Protein AF-A0A239HJ41-F1 (afdb_monomer_lite)

Secondary structure (DSSP, 8-state):
-EEEETTEEEE--TT------TTS-EEEE--SSSPP------SSS-HHHHHHHHS-PPPTTPPPPPPPHHHHHHHHHHGGGGT----SS-S--GGGG-----

pLDDT: mean 88.71, std 15.81, range [33.66, 98.0]

Foldseek 3Di:
DWKQWLNDIDDDDPPDDDDRDPPIDMDDDDPDPDDDDDDDDDPPDQVVVLCVQLHDDDDPPDDDDPDDPVSVVRSCVSQVVRVHDDDPCPPPPPVPPPDDDD

Radius of gyration: 16.05 Å; chains: 1; bounding box: 42×47×33 Å

Sequence (102 aa):
MTALVDGERFTLRPGESIFLPRRIPHQLLNETAEPARYLLLCTPSGFEGFLAAGGSVLPPGTEPRPVSREDIERMRSAAPDFGITILQDWPLDTTQSAIGPE

Structure (mmCIF, N/CA/C/O backbone):
data_AF-A0A239HJ41-F1
#
_entry.id   AF-A0A239HJ41-F1
#
loop_
_atom_site.group_PDB
_atom_site.id
_atom_site.type_symbol
_atom_site.label_atom_id
_atom_site.label_alt_id
_atom_site.label_comp_id
_atom_site.label_asym_id
_atom_site.label_entity_id
_atom_site.label_seq_id
_atom_site.pdbx_PDB_ins_code
_atom_site.Cartn_x
_atom_site.Cartn_y
_atom_site.Cartn_z
_atom_site.occupancy
_atom_site.B_iso_or_equiv
_atom_site.auth_seq_id
_atom_site.auth_comp_id
_atom_site.auth_asym_id
_atom_site.auth_atom_id
_atom_site.pdbx_PDB_model_num
ATOM 1 N N . MET A 1 1 ? 3.130 10.227 7.959 1.00 94.19 1 MET A N 1
ATOM 2 C CA . MET A 1 1 ? 2.319 9.404 7.032 1.00 94.19 1 MET A CA 1
ATOM 3 C C . MET A 1 1 ? 0.863 9.588 7.394 1.00 94.19 1 MET A C 1
ATOM 5 O O . MET A 1 1 ? 0.585 9.771 8.572 1.00 94.19 1 MET A O 1
ATOM 9 N N . THR A 1 2 ? -0.038 9.532 6.425 1.00 96.31 2 THR A N 1
ATOM 10 C CA . THR A 1 2 ? -1.476 9.584 6.682 1.00 96.31 2 THR A CA 1
ATOM 11 C C . THR A 1 2 ? -2.093 8.219 6.414 1.00 96.31 2 THR A C 1
ATOM 13 O O . THR A 1 2 ? -1.743 7.562 5.434 1.00 96.31 2 THR A O 1
ATOM 16 N N . ALA A 1 3 ? -3.001 7.792 7.283 1.00 96.75 3 ALA A N 1
ATOM 17 C CA . ALA A 1 3 ? -3.853 6.633 7.073 1.00 96.75 3 ALA A CA 1
ATOM 18 C C . ALA A 1 3 ? -5.316 7.085 7.016 1.00 96.75 3 ALA A C 1
ATOM 20 O O . ALA A 1 3 ? -5.763 7.849 7.868 1.00 96.75 3 ALA A O 1
ATOM 21 N N . LEU A 1 4 ? -6.053 6.614 6.018 1.00 96.62 4 LEU A N 1
ATOM 22 C CA . LEU A 1 4 ? -7.511 6.678 5.978 1.00 96.62 4 LEU A CA 1
ATOM 23 C C . LEU A 1 4 ? -8.025 5.284 6.319 1.00 96.62 4 LEU A C 1
ATOM 25 O O . LEU A 1 4 ? -7.623 4.328 5.658 1.00 96.62 4 LEU A O 1
ATOM 29 N N . VAL A 1 5 ? -8.868 5.150 7.339 1.00 96.94 5 VAL A N 1
ATOM 30 C CA . VAL A 1 5 ? -9.438 3.871 7.787 1.00 96.94 5 VAL A CA 1
ATOM 31 C C . VAL A 1 5 ? -10.916 4.091 8.053 1.00 96.94 5 VAL A C 1
ATOM 33 O 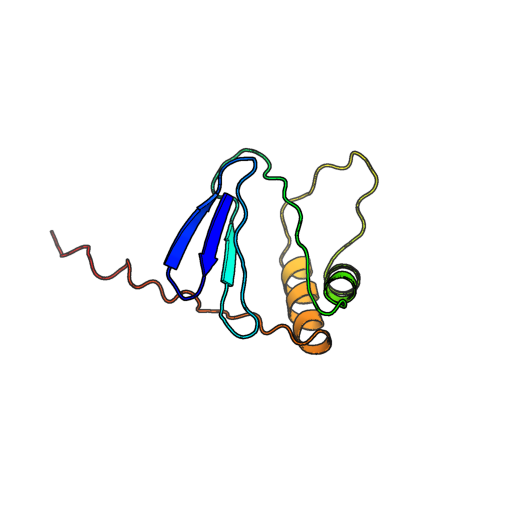O . VAL A 1 5 ? -11.268 4.917 8.883 1.00 96.94 5 VAL A O 1
ATOM 36 N N . ASP A 1 6 ? -11.777 3.394 7.313 1.00 94.94 6 ASP A N 1
ATOM 37 C CA . ASP A 1 6 ? -13.238 3.565 7.406 1.00 94.94 6 ASP A CA 1
ATOM 38 C C . ASP A 1 6 ? -13.723 5.024 7.234 1.00 94.94 6 ASP A C 1
ATOM 40 O O . ASP A 1 6 ? -14.689 5.470 7.841 1.00 94.94 6 ASP A O 1
ATOM 44 N N . GLY A 1 7 ? -13.012 5.805 6.415 1.00 92.88 7 GLY A N 1
ATOM 45 C CA . GLY A 1 7 ? -13.308 7.220 6.174 1.00 92.88 7 GLY A CA 1
ATOM 46 C C . GLY A 1 7 ? -12.746 8.166 7.237 1.00 92.88 7 GLY A C 1
ATOM 47 O O . GLY A 1 7 ? -12.727 9.375 7.016 1.00 92.88 7 GLY A O 1
ATOM 48 N N . GLU A 1 8 ? -12.220 7.647 8.347 1.00 94.81 8 GLU A N 1
ATOM 49 C CA . GLU A 1 8 ? -11.522 8.444 9.350 1.00 94.81 8 GLU A CA 1
ATOM 50 C C . GLU A 1 8 ? -10.050 8.629 8.971 1.00 94.81 8 GLU A C 1
ATOM 52 O O . GLU A 1 8 ? -9.386 7.720 8.466 1.00 94.81 8 GLU A O 1
ATOM 57 N N . ARG A 1 9 ? -9.534 9.837 9.202 1.00 96.06 9 ARG A N 1
ATOM 58 C CA . ARG A 1 9 ? -8.190 10.249 8.802 1.00 96.06 9 ARG A CA 1
ATOM 59 C C . ARG A 1 9 ? -7.271 10.365 10.014 1.00 96.06 9 ARG A C 1
ATOM 61 O O . ARG A 1 9 ? -7.545 11.128 10.935 1.00 96.06 9 ARG A O 1
ATOM 68 N N . PHE A 1 10 ? -6.129 9.690 9.950 1.00 96.75 10 PHE A N 1
ATOM 69 C CA . PHE A 1 10 ? -5.125 9.635 11.009 1.00 96.75 10 PHE A CA 1
ATOM 70 C C . PHE A 1 10 ? -3.761 10.093 10.497 1.00 96.75 10 PHE A C 1
ATOM 72 O O . PHE A 1 10 ? -3.276 9.608 9.474 1.00 96.75 10 PHE A O 1
ATOM 79 N N . THR A 1 11 ? -3.103 10.977 11.245 1.00 96.62 11 THR A N 1
ATOM 80 C CA . THR A 1 11 ? -1.712 11.379 10.991 1.00 96.62 11 THR A CA 1
ATOM 81 C C . THR A 1 11 ? -0.785 10.596 11.913 1.00 96.62 11 THR A C 1
ATOM 83 O O . THR A 1 11 ? -0.910 10.699 13.127 1.00 96.62 11 THR A O 1
ATOM 86 N N . LEU A 1 12 ? 0.169 9.865 11.336 1.00 96.44 12 LEU A N 1
ATOM 87 C CA . LEU A 1 12 ? 1.168 9.070 12.052 1.00 96.44 12 LEU A CA 1
ATOM 88 C C . LEU A 1 12 ? 2.548 9.732 12.017 1.00 96.44 12 LEU A C 1
ATOM 90 O O . LEU A 1 12 ? 3.063 10.085 10.941 1.00 96.44 12 LEU A O 1
ATOM 94 N N . ARG A 1 13 ? 3.160 9.836 13.197 1.00 95.31 13 ARG A N 1
ATOM 95 C CA . ARG A 1 13 ? 4.537 10.273 13.463 1.00 95.31 13 ARG A CA 1
ATOM 96 C C . ARG A 1 13 ? 5.487 9.075 13.626 1.00 95.31 13 ARG A C 1
ATOM 98 O O . ARG A 1 13 ? 5.035 7.949 13.831 1.00 95.31 13 ARG A O 1
ATOM 105 N N . PRO A 1 14 ? 6.816 9.285 13.542 1.00 96.19 14 PRO A N 1
ATOM 106 C CA . PRO A 1 14 ? 7.784 8.218 13.785 1.00 96.19 14 PRO A CA 1
ATOM 107 C C . PRO A 1 14 ? 7.569 7.533 15.142 1.00 96.19 14 PRO A C 1
ATOM 109 O O . PRO A 1 14 ? 7.477 8.201 16.167 1.00 96.19 14 PRO A O 1
ATOM 112 N N . GLY A 1 15 ? 7.507 6.199 15.133 1.00 97.00 15 GLY A N 1
ATOM 113 C CA . GLY A 1 15 ? 7.271 5.375 16.325 1.00 97.00 15 GLY A CA 1
ATOM 114 C C . GLY A 1 15 ? 5.797 5.085 16.627 1.00 97.00 15 GLY A C 1
ATOM 115 O O . GLY A 1 15 ? 5.518 4.189 17.420 1.00 97.00 15 GLY A O 1
ATOM 116 N N . GLU A 1 16 ? 4.856 5.777 15.983 1.00 97.88 16 GLU A N 1
ATOM 117 C CA . GLU A 1 16 ? 3.428 5.480 16.107 1.00 97.88 16 GLU A CA 1
ATOM 118 C C . GLU A 1 16 ? 3.022 4.313 15.195 1.00 97.88 16 GLU A C 1
ATOM 120 O O . GLU A 1 16 ? 3.669 4.017 14.186 1.00 97.88 16 GLU A O 1
ATOM 125 N N . SER A 1 17 ? 1.929 3.640 15.552 1.00 97.50 17 SER A N 1
ATOM 126 C CA . SER A 1 17 ? 1.371 2.526 14.784 1.00 97.50 17 SER A CA 1
ATOM 127 C C . SER A 1 17 ? -0.146 2.645 14.691 1.00 97.50 17 SER A C 1
ATOM 129 O O . SER A 1 17 ? -0.782 3.252 15.552 1.00 97.50 17 SER A O 1
ATOM 131 N N . ILE A 1 18 ? -0.718 2.060 13.640 1.00 97.75 18 ILE A N 1
ATOM 132 C CA . ILE A 1 18 ? -2.163 1.959 13.442 1.00 97.75 18 ILE A CA 1
ATOM 133 C C . ILE A 1 18 ? -2.521 0.536 13.022 1.00 97.75 18 ILE A C 1
ATOM 135 O O . ILE A 1 18 ? -1.737 -0.140 12.353 1.00 97.75 18 ILE A O 1
ATOM 139 N N . PHE A 1 19 ? -3.711 0.087 13.407 1.00 97.69 19 PHE A N 1
ATOM 140 C CA . PHE A 1 19 ? -4.268 -1.184 12.965 1.00 97.69 19 PHE A CA 1
ATOM 141 C C . PHE A 1 19 ? -5.186 -0.962 11.759 1.00 97.69 19 PHE A C 1
ATOM 143 O O . PHE A 1 19 ? -6.049 -0.091 11.797 1.00 97.69 19 PHE A O 1
ATOM 150 N N . LEU A 1 20 ? -5.004 -1.761 10.704 1.00 97.12 20 LEU A N 1
ATOM 151 C CA . LEU A 1 20 ? -5.813 -1.743 9.482 1.00 97.12 20 LEU A CA 1
ATOM 152 C C . LEU A 1 20 ? -6.673 -3.020 9.451 1.00 97.12 20 LEU A C 1
ATOM 154 O O . LEU A 1 20 ? -6.167 -4.084 9.079 1.00 97.12 20 LEU A O 1
ATOM 158 N N . PRO A 1 21 ? -7.942 -2.978 9.899 1.00 96.06 21 PRO A N 1
ATOM 159 C CA . PRO A 1 21 ? -8.740 -4.188 10.043 1.00 96.06 21 PRO A CA 1
ATOM 160 C C . PRO A 1 21 ? -9.083 -4.825 8.690 1.00 96.06 21 PRO A C 1
ATOM 162 O O . PRO A 1 21 ? -9.355 -4.148 7.698 1.00 96.06 21 PRO A O 1
ATOM 165 N N . ARG A 1 22 ? -9.152 -6.162 8.653 1.00 94.31 22 ARG A N 1
ATOM 166 C CA . ARG A 1 22 ? -9.625 -6.891 7.464 1.00 94.31 22 ARG A CA 1
ATOM 167 C C . ARG A 1 22 ? -11.058 -6.487 7.122 1.00 94.31 22 ARG A C 1
ATOM 169 O O . ARG A 1 22 ? -11.904 -6.413 8.009 1.00 94.31 22 ARG A O 1
ATOM 176 N N . ARG A 1 23 ? -11.341 -6.366 5.819 1.00 94.31 23 ARG A N 1
ATOM 177 C CA . ARG A 1 23 ? -12.660 -5.997 5.260 1.00 94.31 23 ARG A CA 1
ATOM 178 C C . ARG A 1 23 ? -13.137 -4.588 5.635 1.00 94.31 23 ARG A C 1
ATOM 180 O O . ARG A 1 23 ? -14.287 -4.267 5.363 1.00 94.31 23 ARG A O 1
ATOM 187 N N . ILE A 1 24 ? -12.262 -3.767 6.210 1.00 96.56 24 ILE A N 1
ATOM 188 C CA . ILE A 1 24 ? -12.473 -2.333 6.372 1.00 96.56 24 ILE A CA 1
ATOM 189 C C . ILE A 1 24 ? -11.603 -1.627 5.332 1.00 96.56 24 ILE A C 1
ATOM 191 O O . ILE A 1 24 ? -10.389 -1.865 5.308 1.00 96.56 24 ILE A O 1
ATOM 195 N N . PRO A 1 25 ? -12.191 -0.812 4.442 1.00 96.12 25 PRO A N 1
ATOM 196 C CA . PRO A 1 25 ? -11.432 -0.025 3.486 1.00 96.12 25 PRO A CA 1
ATOM 197 C C . PRO A 1 25 ? -10.390 0.855 4.177 1.00 96.12 25 PRO A C 1
ATOM 199 O O . PRO A 1 25 ? -10.662 1.482 5.206 1.00 96.12 25 PRO A O 1
ATOM 202 N N . HIS A 1 26 ? -9.186 0.881 3.614 1.00 96.25 26 HIS A N 1
ATOM 203 C CA . HIS A 1 26 ? -8.104 1.706 4.120 1.00 96.25 26 HIS A CA 1
ATOM 204 C C . HIS A 1 26 ? -7.134 2.125 3.018 1.00 96.25 26 HIS A C 1
ATOM 206 O O . HIS A 1 26 ? -6.984 1.442 2.005 1.00 96.25 26 HIS A O 1
ATOM 212 N N . GLN A 1 27 ? -6.451 3.245 3.243 1.00 94.62 27 GLN A N 1
ATOM 213 C CA . GLN A 1 27 ? -5.417 3.773 2.361 1.00 94.62 27 GLN A CA 1
ATOM 214 C C . GLN A 1 27 ? -4.262 4.338 3.190 1.00 94.62 27 GLN A C 1
ATOM 216 O O . GLN A 1 27 ? -4.479 5.017 4.192 1.00 94.62 27 GLN A O 1
ATOM 221 N N . LEU A 1 28 ? -3.031 4.073 2.754 1.00 94.69 28 LEU A N 1
ATOM 222 C CA . LEU A 1 28 ? -1.818 4.690 3.287 1.00 94.69 28 LEU A CA 1
ATOM 223 C C . LEU A 1 28 ? -1.314 5.726 2.283 1.00 94.69 28 LEU A C 1
ATOM 225 O O . LEU A 1 28 ? -1.153 5.413 1.103 1.00 94.69 28 LEU A O 1
ATOM 229 N N . LEU A 1 29 ? -1.071 6.950 2.746 1.00 93.75 29 LEU A N 1
ATOM 230 C CA . LEU A 1 29 ? -0.685 8.077 1.904 1.00 93.75 29 LEU A CA 1
ATOM 231 C C . LEU A 1 29 ? 0.580 8.741 2.434 1.00 93.75 29 LEU A C 1
ATOM 233 O O . LEU A 1 29 ? 0.692 9.074 3.620 1.00 93.75 29 LEU A O 1
ATOM 237 N N . ASN A 1 30 ? 1.514 8.990 1.520 1.00 94.25 30 ASN A N 1
ATOM 238 C CA . ASN A 1 30 ? 2.583 9.947 1.738 1.00 94.25 30 ASN A CA 1
ATOM 239 C C . ASN A 1 30 ? 2.206 11.276 1.075 1.00 94.25 30 ASN A C 1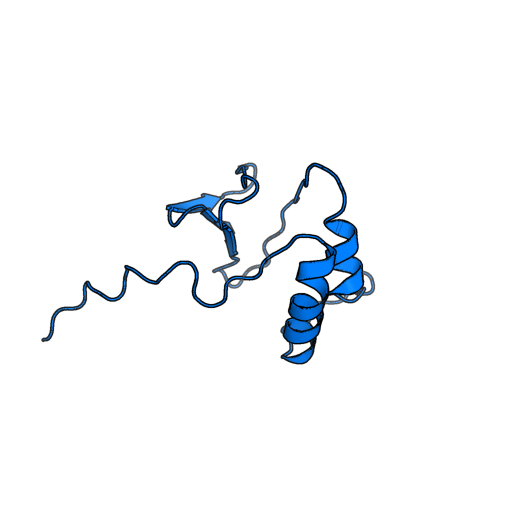
ATOM 241 O O . ASN A 1 30 ? 2.268 11.396 -0.142 1.00 94.25 30 ASN A O 1
ATOM 245 N N . GLU A 1 31 ? 1.781 12.250 1.875 1.00 93.31 31 GLU A N 1
ATOM 246 C CA . GLU A 1 31 ? 1.318 13.566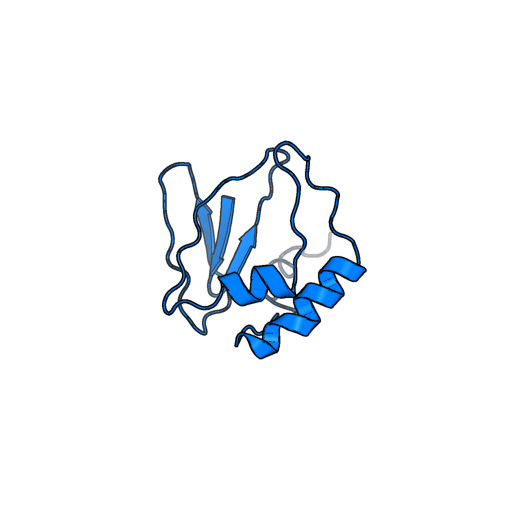 1.400 1.00 93.31 31 GLU A CA 1
ATOM 247 C C . GLU A 1 31 ? 2.390 14.653 1.553 1.00 93.31 31 GLU A C 1
ATOM 249 O O . GLU A 1 31 ? 2.102 15.844 1.464 1.00 93.31 31 GLU A O 1
ATOM 254 N N . THR A 1 32 ? 3.632 14.255 1.821 1.00 91.69 32 THR A N 1
ATOM 255 C CA . THR A 1 32 ? 4.783 15.155 1.873 1.00 91.69 32 THR A CA 1
ATOM 256 C C . THR A 1 32 ? 5.697 14.905 0.674 1.00 91.69 32 THR A C 1
ATOM 258 O O . THR A 1 32 ? 5.598 13.884 -0.005 1.00 91.69 32 THR A O 1
ATOM 261 N N . ALA A 1 33 ? 6.612 15.843 0.416 1.00 90.62 33 ALA A N 1
ATOM 262 C CA . ALA A 1 33 ? 7.654 15.678 -0.600 1.00 90.62 33 ALA A CA 1
ATOM 263 C C . ALA A 1 33 ? 8.795 14.742 -0.151 1.00 90.62 33 ALA A C 1
ATOM 265 O O . ALA A 1 33 ? 9.609 14.326 -0.969 1.00 90.62 33 ALA A O 1
ATOM 266 N N . GLU A 1 34 ? 8.852 14.409 1.140 1.00 91.06 34 GLU A N 1
ATOM 267 C CA . GLU A 1 34 ? 9.913 13.594 1.726 1.00 91.06 34 GLU A CA 1
ATOM 268 C C . GLU A 1 34 ? 9.552 12.101 1.697 1.00 91.06 34 GLU A C 1
ATOM 270 O O . GLU A 1 34 ? 8.387 11.749 1.914 1.00 91.06 34 GLU A O 1
ATOM 275 N N . PRO A 1 35 ? 10.520 11.188 1.504 1.00 89.31 35 PRO A N 1
ATOM 276 C CA . PRO A 1 35 ? 10.258 9.756 1.572 1.00 89.31 35 PRO A CA 1
ATOM 277 C C . PRO A 1 35 ? 9.706 9.320 2.936 1.00 89.31 35 PRO A C 1
ATOM 279 O O . PRO A 1 35 ? 10.304 9.560 3.986 1.00 89.31 35 PRO A O 1
ATOM 282 N N . ALA A 1 36 ? 8.592 8.589 2.919 1.00 91.62 36 ALA A N 1
ATOM 283 C CA . ALA A 1 36 ? 8.063 7.904 4.091 1.00 91.62 36 ALA A CA 1
ATOM 284 C C . ALA A 1 36 ? 8.536 6.444 4.124 1.00 91.62 36 ALA A C 1
ATOM 286 O O . ALA A 1 36 ? 8.479 5.729 3.125 1.00 91.62 36 ALA A O 1
ATOM 287 N N . ARG A 1 37 ? 8.967 5.982 5.301 1.00 92.38 37 ARG A N 1
ATOM 288 C CA . ARG A 1 37 ? 9.357 4.588 5.551 1.00 92.38 37 ARG A CA 1
ATOM 289 C C . ARG A 1 37 ? 8.541 4.038 6.709 1.00 92.38 37 ARG A C 1
ATOM 291 O O . ARG A 1 37 ? 8.451 4.674 7.756 1.00 92.38 37 ARG A O 1
ATOM 298 N N . TYR A 1 38 ? 7.967 2.859 6.520 1.00 94.56 38 TYR A N 1
ATOM 299 C CA . TYR A 1 38 ? 7.167 2.173 7.527 1.00 94.56 38 TYR A CA 1
ATOM 300 C C . TYR A 1 38 ? 7.298 0.659 7.376 1.00 94.56 38 TYR A C 1
ATOM 302 O O . TYR A 1 38 ? 7.757 0.162 6.347 1.00 94.56 38 TYR A O 1
ATOM 310 N N . LEU A 1 39 ? 6.898 -0.065 8.419 1.00 95.94 39 LEU A N 1
ATOM 311 C CA . LEU A 1 39 ? 6.757 -1.515 8.390 1.00 95.94 39 LEU A CA 1
ATOM 312 C C . LEU A 1 39 ? 5.276 -1.854 8.247 1.00 95.94 39 LEU A C 1
ATOM 314 O O . LEU A 1 39 ? 4.450 -1.323 8.988 1.00 95.94 39 LEU A O 1
ATOM 318 N N . LEU A 1 40 ? 4.953 -2.739 7.307 1.00 94.62 40 LEU A N 1
ATOM 319 C CA . LEU A 1 40 ? 3.616 -3.299 7.157 1.00 94.62 40 LEU A CA 1
ATOM 320 C C . LEU A 1 40 ? 3.644 -4.757 7.610 1.00 94.62 40 LEU A C 1
ATOM 322 O O . LEU A 1 40 ? 4.374 -5.570 7.047 1.00 94.62 40 LEU A O 1
ATOM 326 N N . LEU A 1 41 ? 2.870 -5.071 8.647 1.00 95.00 41 LEU A N 1
ATOM 327 C CA . LEU A 1 41 ? 2.727 -6.425 9.170 1.00 95.00 41 LEU A CA 1
ATOM 328 C C . LEU A 1 41 ? 1.335 -6.938 8.803 1.00 95.00 41 LEU A C 1
ATOM 330 O O . LEU A 1 41 ? 0.330 -6.373 9.231 1.00 95.00 41 LEU A O 1
ATOM 334 N N . CYS A 1 42 ? 1.279 -8.016 8.024 1.00 94.38 42 CYS A N 1
ATOM 335 C CA . CYS A 1 42 ? 0.032 -8.623 7.569 1.00 94.38 42 CYS A CA 1
ATOM 336 C C . CYS A 1 42 ? -0.185 -9.979 8.247 1.00 94.38 42 CYS A C 1
ATOM 338 O O . CYS A 1 42 ? 0.735 -10.791 8.336 1.00 94.38 42 CYS A O 1
ATOM 340 N N . THR A 1 43 ? -1.410 -10.224 8.722 1.00 92.81 43 THR A N 1
ATOM 341 C CA . THR A 1 43 ? -1.822 -11.518 9.279 1.00 92.81 43 THR A CA 1
ATOM 342 C C . THR A 1 43 ? -3.215 -11.917 8.765 1.00 92.81 43 THR A C 1
ATOM 344 O O . THR A 1 43 ? -4.139 -11.094 8.811 1.00 92.81 43 THR A O 1
ATOM 347 N N . PRO A 1 44 ? -3.407 -13.160 8.276 1.00 92.06 44 PRO A N 1
ATOM 348 C CA . PRO A 1 44 ? -2.369 -14.161 7.984 1.00 92.06 44 PRO A CA 1
ATOM 349 C C . PRO A 1 44 ? -1.396 -13.687 6.882 1.00 92.06 44 PRO A C 1
ATOM 351 O O . PRO A 1 44 ? -1.609 -12.633 6.281 1.00 92.06 44 PRO A O 1
ATOM 354 N N . SER A 1 45 ? -0.314 -14.434 6.646 1.00 90.88 45 SER A N 1
ATOM 355 C CA . SER A 1 45 ? 0.644 -14.136 5.568 1.00 90.88 45 SER A CA 1
ATOM 356 C C . SER A 1 45 ? -0.006 -14.211 4.176 1.00 90.88 45 SER A C 1
ATOM 358 O O . SER A 1 45 ? -1.098 -14.764 4.025 1.00 90.88 45 SER A O 1
ATOM 360 N N . GLY A 1 46 ? 0.666 -13.669 3.156 1.00 90.00 46 GLY A N 1
ATOM 361 C CA . GLY A 1 46 ? 0.236 -13.729 1.753 1.00 90.00 46 GLY A CA 1
ATOM 362 C C . GLY A 1 46 ? 0.291 -12.391 1.011 1.00 90.00 46 GLY A C 1
ATOM 363 O O . GLY A 1 46 ? 0.303 -12.376 -0.219 1.00 90.00 46 GLY A O 1
ATOM 364 N N . PHE A 1 47 ? 0.380 -11.264 1.726 1.00 94.94 47 PHE A N 1
ATOM 365 C CA . PHE A 1 47 ? 0.498 -9.936 1.108 1.00 94.94 47 PHE A CA 1
ATOM 366 C C . PHE A 1 47 ? 1.799 -9.780 0.304 1.00 94.94 47 PHE A C 1
ATOM 368 O O . PHE A 1 47 ? 1.838 -9.119 -0.730 1.00 94.94 47 PHE A O 1
ATOM 375 N N . GLU A 1 48 ? 2.865 -10.446 0.731 1.00 95.00 48 GLU A N 1
ATOM 376 C CA . 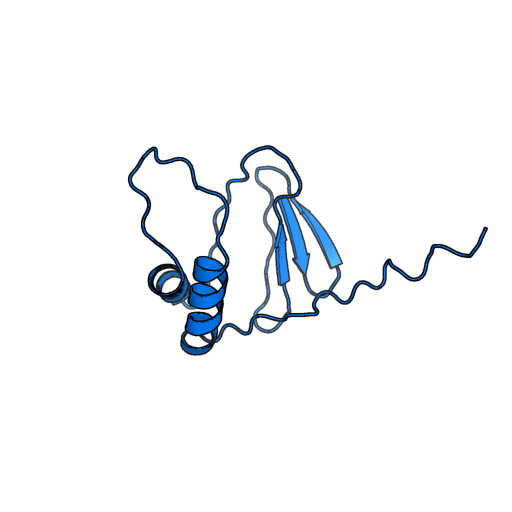GLU A 1 48 ? 4.139 -10.513 0.023 1.00 95.00 48 GLU A CA 1
ATOM 377 C C . GLU A 1 48 ? 4.012 -11.097 -1.395 1.00 95.00 48 GLU A C 1
ATOM 379 O O . GLU A 1 48 ? 4.714 -10.654 -2.304 1.00 95.00 48 GLU A O 1
ATOM 384 N N . GLY A 1 49 ? 3.079 -12.032 -1.614 1.00 96.25 49 GLY A N 1
ATOM 385 C CA . GLY A 1 49 ? 2.804 -12.590 -2.938 1.00 96.25 49 GLY A CA 1
ATOM 386 C C . GLY A 1 49 ? 2.192 -11.556 -3.883 1.00 96.25 49 GLY A C 1
ATOM 387 O O . GLY A 1 49 ? 2.593 -11.466 -5.043 1.00 96.25 49 GLY A O 1
ATOM 388 N N . PHE A 1 50 ? 1.302 -10.706 -3.363 1.00 96.75 50 PHE A N 1
ATOM 389 C CA . PHE A 1 50 ? 0.743 -9.583 -4.112 1.00 96.75 50 PHE A CA 1
ATOM 390 C C . PHE A 1 50 ? 1.825 -8.582 -4.527 1.00 96.75 50 PHE A C 1
ATOM 392 O O . PHE A 1 50 ? 1.844 -8.147 -5.677 1.00 96.75 50 PHE A O 1
ATOM 399 N N . LEU A 1 51 ? 2.765 -8.259 -3.632 1.00 95.25 51 LEU A N 1
ATOM 400 C CA . LEU A 1 51 ? 3.895 -7.384 -3.963 1.00 95.25 51 LEU A CA 1
ATOM 401 C C . LEU A 1 51 ? 4.773 -7.976 -5.073 1.00 95.25 51 LEU A C 1
ATOM 403 O O . LEU A 1 51 ? 5.192 -7.250 -5.973 1.00 95.25 51 LEU A O 1
ATOM 407 N N . ALA A 1 52 ? 5.031 -9.286 -5.032 1.00 95.81 52 ALA A N 1
ATOM 408 C CA . ALA A 1 52 ? 5.826 -9.968 -6.049 1.00 95.81 52 ALA A CA 1
ATOM 409 C C . ALA A 1 52 ? 5.128 -10.010 -7.421 1.00 95.81 52 ALA A C 1
ATOM 411 O O . ALA A 1 52 ? 5.787 -9.823 -8.441 1.00 95.81 52 ALA A O 1
ATOM 412 N N . ALA A 1 53 ? 3.809 -10.228 -7.451 1.00 97.38 53 ALA A N 1
ATOM 413 C CA . ALA A 1 53 ? 3.028 -10.304 -8.687 1.00 97.38 53 ALA A CA 1
ATOM 414 C C . ALA A 1 53 ? 2.703 -8.922 -9.285 1.00 97.38 53 ALA A C 1
ATOM 416 O O . ALA A 1 53 ? 2.736 -8.739 -10.501 1.00 97.38 53 ALA A O 1
ATOM 417 N N . GLY A 1 54 ? 2.377 -7.948 -8.432 1.00 95.94 54 GLY A N 1
ATOM 418 C CA . GLY A 1 54 ? 1.954 -6.605 -8.827 1.00 95.94 54 GLY A CA 1
ATOM 419 C C . GLY A 1 54 ? 3.098 -5.605 -9.002 1.00 95.94 54 GLY A C 1
ATOM 420 O O . GLY A 1 54 ? 2.918 -4.587 -9.666 1.00 95.94 54 GLY A O 1
ATOM 421 N N . GLY A 1 55 ? 4.259 -5.873 -8.402 1.00 93.25 55 GLY A N 1
ATOM 422 C CA . GLY A 1 55 ? 5.398 -4.961 -8.369 1.00 93.25 55 GLY A CA 1
ATOM 423 C C . GLY A 1 55 ? 6.527 -5.307 -9.340 1.00 93.25 55 GLY A C 1
ATOM 424 O O . GLY A 1 55 ? 6.377 -6.031 -10.327 1.00 93.25 55 GLY A O 1
ATOM 425 N N . SER A 1 56 ? 7.698 -4.750 -9.041 1.00 91.00 56 SER A N 1
ATOM 426 C CA . SER A 1 56 ? 8.969 -5.059 -9.694 1.00 91.00 56 SER A CA 1
ATOM 427 C C . SER A 1 56 ? 10.102 -4.933 -8.684 1.00 91.00 56 SER A C 1
ATOM 429 O O . SER A 1 56 ? 10.102 -4.011 -7.867 1.00 91.00 56 SER A O 1
ATOM 431 N N . VAL A 1 57 ? 11.089 -5.821 -8.761 1.00 90.94 57 VAL A N 1
ATOM 432 C CA . VAL A 1 57 ? 12.279 -5.742 -7.908 1.00 90.94 57 VAL A CA 1
ATOM 433 C C . VAL A 1 57 ? 13.148 -4.568 -8.352 1.00 90.94 57 VAL A C 1
ATOM 435 O O . VAL A 1 57 ? 13.507 -4.464 -9.524 1.00 90.94 57 VAL A O 1
ATOM 438 N N . LEU A 1 58 ? 13.511 -3.708 -7.401 1.00 91.00 58 LEU A N 1
ATOM 439 C CA . LEU A 1 58 ? 14.501 -2.656 -7.606 1.00 91.00 58 LEU A CA 1
ATOM 440 C C . LEU A 1 58 ? 15.861 -3.111 -7.056 1.00 91.00 58 LEU A C 1
ATOM 442 O O . LEU A 1 58 ? 15.915 -3.622 -5.933 1.00 91.00 58 LEU A O 1
ATOM 446 N N . PRO A 1 59 ? 16.966 -2.925 -7.800 1.00 93.50 59 PRO A N 1
ATOM 447 C CA . PRO A 1 59 ? 18.301 -3.139 -7.258 1.00 93.50 59 PRO A CA 1
ATOM 448 C C . PRO A 1 59 ? 18.571 -2.230 -6.047 1.00 93.50 59 PRO A C 1
ATOM 450 O O . PRO A 1 59 ? 18.069 -1.099 -6.009 1.00 93.50 59 PRO A O 1
ATOM 453 N N . PRO A 1 60 ? 19.397 -2.663 -5.078 1.00 92.00 60 PRO A N 1
ATOM 454 C CA . PRO A 1 60 ? 19.777 -1.826 -3.943 1.00 92.00 60 PRO A CA 1
ATOM 455 C C . PRO A 1 60 ? 20.340 -0.467 -4.381 1.00 92.00 60 PRO A C 1
ATOM 457 O O . PRO A 1 60 ? 21.168 -0.400 -5.285 1.00 92.00 60 PRO A O 1
ATOM 460 N N . GLY A 1 61 ? 19.894 0.612 -3.730 1.00 90.06 61 GLY A N 1
ATOM 461 C CA . GLY A 1 61 ? 20.324 1.983 -4.038 1.00 90.06 61 GLY A CA 1
ATOM 462 C C . GLY A 1 61 ? 19.646 2.617 -5.258 1.00 90.06 61 GLY A C 1
ATOM 463 O O . GLY A 1 61 ? 19.996 3.735 -5.623 1.00 90.06 61 GLY A O 1
ATOM 464 N N . THR A 1 62 ? 18.686 1.933 -5.886 1.00 91.88 62 THR A N 1
ATOM 465 C CA . THR A 1 62 ? 17.892 2.511 -6.978 1.00 91.88 62 THR A CA 1
ATOM 466 C C . THR A 1 62 ? 16.801 3.410 -6.411 1.00 91.88 62 THR A C 1
ATOM 468 O O . THR A 1 62 ? 15.960 2.948 -5.639 1.00 91.88 62 THR A O 1
ATOM 471 N N . GLU A 1 63 ? 16.783 4.672 -6.835 1.00 87.31 63 GLU A N 1
ATOM 472 C CA . GLU A 1 63 ? 15.668 5.575 -6.553 1.00 87.31 63 GLU A CA 1
ATOM 473 C C . GLU A 1 63 ? 14.405 5.113 -7.302 1.00 87.31 63 GLU A C 1
ATOM 475 O O . GLU A 1 63 ? 14.474 4.828 -8.505 1.00 87.31 63 GLU A O 1
ATOM 480 N N . PRO A 1 64 ? 13.238 5.024 -6.638 1.00 86.62 64 PRO A N 1
ATOM 481 C CA . PRO A 1 64 ? 11.996 4.670 -7.309 1.00 86.62 64 PRO A CA 1
ATOM 482 C C . PRO A 1 64 ? 11.637 5.704 -8.380 1.00 86.62 64 PRO A C 1
ATOM 484 O O . PRO A 1 64 ? 11.587 6.906 -8.118 1.00 86.62 64 PRO A O 1
ATOM 487 N N . ARG A 1 65 ? 11.325 5.241 -9.594 1.00 90.50 65 ARG A N 1
ATOM 488 C CA . ARG A 1 65 ? 10.717 6.106 -10.613 1.00 90.50 65 ARG A CA 1
ATOM 489 C C . ARG A 1 65 ? 9.251 6.408 -10.266 1.00 90.50 65 ARG A C 1
ATOM 491 O O . ARG A 1 65 ? 8.623 5.610 -9.565 1.00 90.50 65 ARG A O 1
ATOM 498 N N . PRO A 1 66 ? 8.659 7.482 -10.821 1.00 90.81 66 PRO A N 1
ATOM 499 C CA . PRO A 1 66 ? 7.214 7.667 -10.780 1.00 90.81 66 PRO A CA 1
ATOM 500 C C . PRO A 1 66 ? 6.468 6.428 -11.294 1.00 90.81 66 PRO A C 1
ATOM 502 O O . PRO A 1 66 ? 6.895 5.789 -12.264 1.00 90.81 66 PRO A O 1
ATOM 505 N N . VAL A 1 67 ? 5.356 6.101 -10.636 1.00 91.88 67 VAL A N 1
ATOM 506 C CA . VAL A 1 67 ? 4.489 4.967 -10.983 1.00 91.88 67 VAL A CA 1
ATOM 507 C C . VAL A 1 67 ? 3.872 5.198 -12.366 1.00 91.88 67 VAL A C 1
ATOM 509 O O . VAL A 1 67 ? 3.328 6.269 -12.639 1.00 91.88 67 VAL A O 1
ATOM 512 N N . SER A 1 68 ? 3.963 4.203 -13.248 1.00 94.88 68 SER A N 1
ATOM 513 C CA . SER A 1 68 ? 3.381 4.250 -14.590 1.00 94.88 68 SER A CA 1
ATOM 514 C C . SER A 1 68 ? 1.953 3.699 -14.595 1.00 94.88 68 SER A C 1
ATOM 516 O O . SER A 1 68 ? 1.512 3.026 -13.663 1.00 94.88 68 SER A O 1
ATOM 518 N N . ARG A 1 69 ? 1.221 3.940 -15.689 1.00 95.81 69 ARG A N 1
ATOM 519 C CA . ARG A 1 69 ? -0.088 3.308 -15.916 1.00 95.81 69 ARG A CA 1
ATOM 520 C C . ARG A 1 69 ? 0.010 1.779 -15.927 1.00 95.81 69 ARG A C 1
ATOM 522 O O . ARG A 1 69 ? -0.844 1.123 -15.345 1.00 95.81 69 ARG A O 1
ATOM 529 N N . GLU A 1 70 ? 1.059 1.236 -16.542 1.00 96.12 70 GLU A N 1
ATOM 530 C CA . GLU A 1 70 ? 1.286 -0.209 -16.610 1.00 96.12 70 GLU A CA 1
ATOM 531 C C . GLU A 1 70 ? 1.498 -0.810 -15.213 1.00 96.12 70 GLU A C 1
ATOM 533 O O . GLU A 1 70 ? 0.936 -1.858 -14.906 1.00 96.12 70 GLU A O 1
ATOM 538 N N . ASP A 1 71 ? 2.244 -0.127 -14.335 1.00 95.56 71 ASP A N 1
ATOM 539 C CA . ASP A 1 71 ? 2.435 -0.580 -12.950 1.00 95.56 71 ASP A CA 1
ATOM 540 C C . ASP A 1 71 ? 1.092 -0.654 -12.212 1.00 95.56 71 ASP A C 1
ATOM 542 O O . ASP A 1 71 ? 0.800 -1.629 -11.517 1.00 95.56 71 ASP A O 1
ATOM 546 N N . ILE A 1 72 ? 0.249 0.369 -12.396 1.00 94.75 72 ILE A N 1
ATOM 547 C CA . ILE A 1 72 ? -1.091 0.428 -11.801 1.00 94.75 72 ILE A CA 1
ATOM 548 C C . ILE A 1 72 ? -1.959 -0.714 -12.331 1.00 94.75 72 ILE A C 1
ATOM 550 O O . ILE A 1 72 ? -2.661 -1.354 -11.550 1.00 94.75 72 ILE A O 1
ATOM 554 N N . GLU A 1 73 ? -1.931 -0.976 -13.635 1.00 96.25 73 GLU A N 1
ATOM 555 C CA . GLU A 1 73 ? -2.708 -2.044 -14.269 1.00 96.25 73 GLU A CA 1
ATOM 556 C C . GLU A 1 73 ? -2.249 -3.430 -13.803 1.00 96.25 73 GLU A C 1
ATOM 558 O O . GLU A 1 73 ? -3.090 -4.245 -13.419 1.00 96.25 73 GLU A O 1
ATOM 563 N N . ARG A 1 74 ? -0.935 -3.675 -13.727 1.00 96.56 74 ARG A N 1
ATOM 564 C CA . ARG A 1 74 ? -0.361 -4.924 -13.201 1.00 96.56 74 ARG A CA 1
ATOM 565 C C . ARG A 1 74 ? -0.775 -5.163 -11.754 1.00 96.56 74 ARG A C 1
ATOM 567 O O . ARG A 1 74 ? -1.299 -6.227 -11.428 1.00 96.56 74 ARG A O 1
ATOM 574 N N . MET A 1 75 ? -0.596 -4.157 -10.899 1.00 97.19 75 MET A N 1
ATOM 575 C CA . MET A 1 75 ? -1.008 -4.214 -9.499 1.00 97.19 75 MET A CA 1
ATOM 576 C C . MET A 1 75 ? -2.518 -4.477 -9.376 1.00 97.19 75 MET A C 1
ATOM 578 O O . MET A 1 75 ? -2.930 -5.361 -8.628 1.00 97.19 75 MET A O 1
ATOM 582 N N . ARG A 1 76 ? -3.363 -3.753 -10.123 1.00 96.19 76 ARG A N 1
ATOM 583 C CA . ARG A 1 76 ? -4.825 -3.946 -10.093 1.00 96.19 76 ARG A CA 1
ATOM 584 C C . ARG A 1 76 ? -5.239 -5.334 -10.575 1.00 96.19 76 ARG A C 1
ATOM 586 O O . ARG A 1 76 ? -6.140 -5.914 -9.979 1.00 96.19 76 ARG A O 1
ATOM 593 N N . SER A 1 77 ? -4.589 -5.857 -11.612 1.00 97.25 77 SER A N 1
ATOM 594 C CA . SER A 1 77 ? -4.871 -7.191 -12.148 1.00 97.25 77 SER A CA 1
ATOM 595 C C . SER A 1 77 ? -4.491 -8.304 -11.172 1.00 97.25 77 SER A C 1
ATOM 597 O O . SER A 1 77 ? -5.190 -9.307 -11.127 1.00 97.25 77 SER A O 1
ATOM 599 N N . ALA A 1 78 ? -3.411 -8.140 -10.402 1.00 98.00 78 ALA A N 1
ATOM 600 C CA . ALA A 1 78 ? -2.959 -9.142 -9.436 1.00 98.00 78 ALA A CA 1
ATOM 601 C C . ALA A 1 78 ? -3.804 -9.167 -8.150 1.00 98.00 78 ALA A C 1
ATOM 603 O O . ALA A 1 78 ? -3.9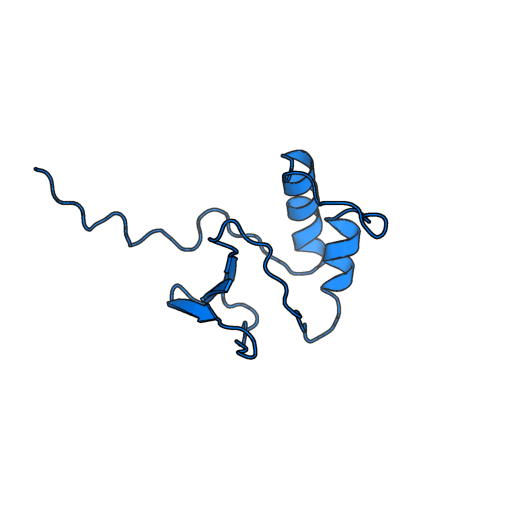02 -10.199 -7.497 1.00 98.00 78 ALA A O 1
ATOM 604 N N . ALA A 1 79 ? -4.405 -8.039 -7.758 1.00 97.19 79 ALA A N 1
ATOM 605 C CA . ALA A 1 79 ? -5.070 -7.885 -6.461 1.00 97.19 79 ALA A CA 1
ATOM 606 C C . ALA A 1 79 ? -6.113 -8.982 -6.114 1.00 97.19 79 ALA A C 1
ATOM 608 O O . ALA A 1 79 ? -6.055 -9.498 -4.989 1.00 97.19 79 ALA A O 1
ATOM 609 N N . PRO A 1 80 ? -7.019 -9.401 -7.026 1.00 96.88 80 PRO A N 1
ATOM 610 C CA . PRO A 1 80 ? -8.044 -10.398 -6.709 1.00 96.88 80 PRO A CA 1
ATOM 611 C C . PRO A 1 80 ? -7.477 -11.764 -6.305 1.00 96.88 80 PRO A C 1
ATOM 613 O O . PRO A 1 80 ? -8.033 -12.403 -5.411 1.00 96.88 80 PRO A O 1
ATOM 616 N N . ASP A 1 81 ? -6.344 -12.175 -6.886 1.00 97.06 81 ASP A N 1
ATOM 617 C CA . ASP A 1 81 ? -5.694 -13.465 -6.600 1.00 97.06 81 ASP A CA 1
ATOM 618 C C . ASP A 1 81 ? -5.193 -13.560 -5.149 1.00 97.06 81 ASP A C 1
ATOM 620 O O . ASP A 1 81 ? -5.026 -14.652 -4.605 1.00 97.06 81 ASP A O 1
ATOM 624 N N . PHE A 1 82 ? -5.007 -12.411 -4.492 1.00 96.25 82 PHE A N 1
ATOM 625 C CA . PHE A 1 82 ? -4.557 -12.302 -3.102 1.00 96.25 82 PHE A CA 1
ATOM 626 C C . PHE A 1 82 ? -5.664 -11.817 -2.155 1.00 96.25 82 PHE A C 1
ATOM 628 O O . PHE A 1 82 ? -5.389 -11.411 -1.025 1.00 96.25 82 PHE A O 1
ATOM 635 N N . GLY A 1 83 ? -6.928 -11.851 -2.594 1.00 94.12 83 GLY A N 1
ATOM 636 C CA . GLY A 1 83 ? -8.077 -11.430 -1.787 1.00 94.12 83 GLY A CA 1
ATOM 637 C C . GLY A 1 83 ? -8.121 -9.924 -1.509 1.00 94.12 83 GLY A C 1
ATOM 638 O O . GLY A 1 83 ? -8.714 -9.504 -0.511 1.00 94.12 83 GLY A O 1
ATOM 639 N N . ILE A 1 84 ? -7.485 -9.117 -2.364 1.00 95.56 84 ILE A N 1
ATOM 640 C CA . ILE A 1 84 ? -7.456 -7.657 -2.270 1.00 95.56 84 ILE A CA 1
ATOM 641 C C . ILE A 1 84 ? -8.450 -7.078 -3.277 1.00 95.56 84 ILE A C 1
ATOM 643 O O . ILE A 1 84 ? -8.351 -7.307 -4.481 1.00 95.56 84 ILE A O 1
ATOM 647 N N . THR A 1 85 ? -9.377 -6.258 -2.786 1.00 95.69 85 THR A N 1
ATOM 648 C CA . THR A 1 85 ? -10.278 -5.467 -3.629 1.00 95.69 85 THR A CA 1
ATOM 649 C C . THR A 1 85 ? -9.790 -4.026 -3.659 1.00 95.69 85 THR A C 1
ATOM 651 O O . THR A 1 85 ? -9.817 -3.343 -2.637 1.00 95.69 85 THR A O 1
ATOM 654 N N . ILE A 1 86 ? -9.367 -3.545 -4.830 1.00 94.19 86 ILE A N 1
ATOM 655 C CA . ILE A 1 86 ? -9.013 -2.133 -5.013 1.00 94.19 86 ILE A CA 1
ATOM 656 C C . ILE A 1 86 ? -10.282 -1.340 -5.320 1.00 94.19 86 ILE A C 1
ATOM 658 O O . ILE A 1 86 ? -10.898 -1.523 -6.369 1.00 94.19 86 ILE A O 1
ATOM 662 N N . LEU A 1 87 ? -10.650 -0.435 -4.420 1.00 93.38 87 LEU A N 1
ATOM 663 C CA . LEU A 1 87 ? -11.790 0.462 -4.593 1.00 93.38 87 LEU A CA 1
ATOM 664 C C . LEU A 1 87 ? -11.382 1.647 -5.484 1.00 93.38 87 LEU A C 1
ATOM 666 O O . LEU A 1 87 ? -10.295 2.196 -5.312 1.00 93.38 87 LEU A O 1
ATOM 670 N N . GLN A 1 88 ? -12.207 2.007 -6.470 1.00 83.31 88 GLN A N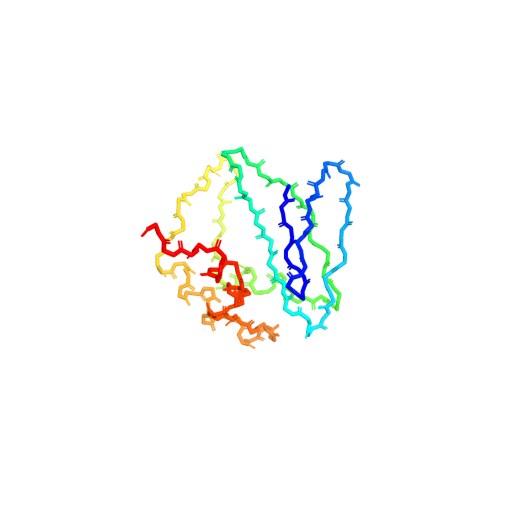 1
ATOM 671 C CA . GLN A 1 88 ? -11.925 3.147 -7.358 1.00 83.31 88 GLN A CA 1
ATOM 672 C C . GLN A 1 88 ? -12.403 4.478 -6.768 1.00 83.31 88 GLN A C 1
ATOM 674 O O . GLN A 1 88 ? -11.687 5.467 -6.874 1.00 83.31 88 GLN A O 1
ATOM 679 N N . ASP A 1 89 ? -13.542 4.465 -6.074 1.00 82.62 89 ASP A N 1
ATOM 680 C CA . ASP A 1 89 ? -14.239 5.671 -5.606 1.00 82.62 89 ASP A CA 1
ATOM 681 C C . ASP A 1 89 ? -14.268 5.761 -4.070 1.00 82.62 89 ASP A C 1
ATOM 683 O O . ASP A 1 89 ? -15.265 6.164 -3.473 1.00 82.62 89 ASP A O 1
ATOM 687 N N . TRP A 1 90 ? -13.199 5.307 -3.404 1.00 85.06 90 TRP A N 1
ATOM 688 C CA . TRP A 1 90 ? -13.104 5.317 -1.942 1.00 85.06 90 TRP A CA 1
ATOM 689 C C . TRP A 1 90 ? -11.795 5.963 -1.444 1.00 85.06 90 TRP A C 1
ATOM 691 O O . TRP A 1 90 ? -10.737 5.643 -1.990 1.00 85.06 90 TRP A O 1
ATOM 701 N N . PRO A 1 91 ? -11.837 6.783 -0.372 1.00 74.56 91 PRO A N 1
ATOM 702 C CA . PRO A 1 91 ? -13.045 7.244 0.316 1.00 74.56 91 PRO A CA 1
ATOM 703 C C . PRO A 1 91 ? -13.879 8.137 -0.602 1.00 74.56 91 PRO A C 1
ATOM 705 O O . PRO A 1 91 ? -13.334 8.890 -1.405 1.00 74.56 91 PRO A O 1
ATOM 708 N N . LEU A 1 92 ? -15.205 8.025 -0.503 1.00 69.12 92 LEU A N 1
ATOM 709 C CA . LEU A 1 92 ? -16.080 8.997 -1.147 1.00 69.12 92 LEU A CA 1
ATOM 710 C C . LEU A 1 92 ? -15.718 10.358 -0.551 1.00 69.12 92 LEU A C 1
ATOM 712 O O . LEU A 1 92 ? -15.742 10.520 0.669 1.00 69.12 92 LEU A O 1
ATOM 716 N N . ASP A 1 93 ? -15.331 11.305 -1.397 1.00 57.25 93 ASP A N 1
ATOM 717 C CA . ASP A 1 93 ? -14.998 12.658 -0.974 1.00 57.25 93 ASP A CA 1
ATOM 718 C C . ASP A 1 93 ? -16.266 13.348 -0.441 1.00 57.25 93 ASP A C 1
ATOM 720 O O . ASP A 1 93 ? -17.008 13.997 -1.173 1.00 57.25 93 ASP A O 1
ATOM 724 N N . THR A 1 94 ? -16.553 13.195 0.853 1.00 50.22 94 THR A N 1
ATOM 725 C CA . THR A 1 94 ? -17.598 13.968 1.544 1.00 50.22 94 THR A CA 1
ATOM 726 C C . THR A 1 94 ? -17.168 15.411 1.820 1.00 50.22 94 THR A C 1
ATOM 728 O O . THR A 1 94 ? -17.972 16.205 2.304 1.00 50.22 94 THR A O 1
ATOM 731 N N . THR A 1 95 ? -15.923 15.788 1.504 1.00 46.38 95 THR A N 1
ATOM 732 C CA . THR A 1 95 ? -15.392 17.140 1.728 1.00 46.38 95 THR A CA 1
ATOM 733 C C . THR A 1 95 ? -15.645 18.121 0.579 1.00 46.38 95 THR A C 1
ATOM 735 O O . THR A 1 95 ? -15.377 19.310 0.735 1.00 46.38 95 THR A O 1
ATOM 738 N N . GLN A 1 96 ? -16.285 17.693 -0.516 1.00 39.31 96 GLN A N 1
ATOM 739 C CA . GLN A 1 96 ? -16.663 18.578 -1.630 1.00 39.31 96 GLN A CA 1
ATOM 740 C C . GLN A 1 96 ? -18.031 19.284 -1.475 1.00 39.31 96 GLN A C 1
ATOM 742 O O . GLN A 1 96 ? -18.441 20.024 -2.364 1.00 39.31 96 GLN A O 1
ATOM 747 N N . SER A 1 97 ? -18.735 19.119 -0.345 1.00 39.12 97 SER A N 1
ATOM 748 C CA . SER A 1 97 ? -20.029 19.785 -0.076 1.00 39.12 97 SER A CA 1
ATOM 749 C C . SER A 1 97 ? -19.945 21.077 0.756 1.00 39.12 97 SER A C 1
ATOM 751 O O . SER A 1 97 ? -20.984 21.639 1.094 1.00 39.12 97 SER A O 1
ATOM 753 N N . ALA A 1 98 ? -18.747 21.573 1.088 1.00 39.44 98 ALA A N 1
ATOM 754 C CA . ALA A 1 98 ? -18.566 22.733 1.975 1.00 39.44 98 ALA A CA 1
ATOM 755 C C . ALA A 1 98 ? -17.926 23.969 1.309 1.00 39.44 98 ALA A C 1
ATOM 757 O O . ALA A 1 98 ? -17.310 24.782 1.994 1.00 39.44 98 ALA A O 1
ATOM 758 N N . ILE A 1 99 ? -18.095 24.146 -0.004 1.00 41.00 99 ILE A N 1
ATOM 759 C CA . ILE A 1 99 ? -17.868 25.442 -0.659 1.00 41.00 99 ILE A CA 1
ATOM 760 C C . ILE A 1 99 ? -19.212 25.886 -1.237 1.00 41.00 99 ILE A C 1
ATOM 762 O O . ILE A 1 99 ? -19.636 25.427 -2.295 1.00 41.00 99 ILE A O 1
ATOM 766 N N . GLY A 1 100 ? -19.927 26.713 -0.470 1.00 33.66 100 GLY A N 1
ATOM 767 C CA . GLY A 1 100 ? -21.100 27.436 -0.962 1.00 33.66 100 GLY A CA 1
ATOM 768 C C . GLY A 1 100 ? -20.696 28.451 -2.041 1.00 33.66 100 GLY A C 1
ATOM 769 O O . GLY A 1 100 ? -19.528 28.841 -2.084 1.00 33.66 100 GLY A O 1
ATOM 770 N N . PRO A 1 101 ? -21.622 28.854 -2.927 1.00 43.78 101 PRO A N 1
ATOM 771 C CA . PRO A 1 101 ? -21.308 29.802 -3.989 1.00 43.78 101 PRO A CA 1
ATOM 772 C C . PRO A 1 101 ? -20.995 31.182 -3.393 1.00 43.78 101 PRO A C 1
ATOM 774 O O . PRO A 1 101 ? -21.684 31.617 -2.466 1.00 43.78 101 PRO A O 1
ATOM 777 N N . GLU A 1 102 ? -19.956 31.833 -3.924 1.00 39.34 102 GLU A N 1
ATOM 778 C CA . GLU A 1 102 ? -19.746 33.283 -3.780 1.00 39.34 102 GLU A CA 1
ATOM 779 C C . GLU A 1 102 ? -20.876 34.087 -4.439 1.00 39.34 102 GLU A C 1
ATOM 781 O O . GLU A 1 102 ? -21.413 33.625 -5.477 1.00 39.34 102 GLU A O 1
#

Organism: NCBI:txid474952

InterPro domains:
  IPR011051 RmlC-like cupin domain superfamily [SSF51182] (2-92)
  IPR013096 Cupin 2, conserved barrel [PF07883] (5-40)
  IPR014710 RmlC-like jelly roll fold [G3DSA:2.60.120.10] (1-95)